Protein AF-A0A7V0IEZ2-F1 (afdb_monomer)

Foldseek 3Di:
DDDPLVVLQVVLVVQFDKDAQQACLVQEPNSDDGTDRMDGDHDDDVSVVVNVVVCVVVVNDDDDDDRHPD

Solvent-accessible surface area (backbone atoms only — not comparable to full-atom values): 4341 Å² total; per-residue (Å²): 137,80,83,60,62,68,59,52,50,56,60,45,51,76,61,27,54,66,46,66,61,43,55,34,22,82,55,29,70,82,52,65,56,66,62,33,72,64,48,75,54,51,88,50,73,68,33,44,51,53,52,52,51,54,31,61,78,66,71,50,90,83,82,90,79,67,67,54,88,125

Secondary structure (DSSP, 8-state):
----HHHHHHHHTTTSEEEEEEEGGGGSTT----EEEEEEE--SHHHHHHHHHHHHHTT-------SS--

Nearest PDB structures (foldseek):
  1hsk-assembly1_A  TM=9.178E-01  e=4.464E-03  Staphylococcus aureus
  4pyt-assembly1_A  TM=9.132E-01  e=1.378E-02  unidentified
  5jzx-assembly2_B  TM=9.850E-01  e=3.778E-01  Mycobacterium tuberculosis H37Rv
  5jzx-assembly1_C  TM=9.751E-01  e=1.910E+00  Mycobacterium tuberculosis H37Rv

Radius of gyration: 12.33 Å; Cα contacts (8 Å, |Δi|>4): 82; chains: 1; bounding box: 29×24×27 Å

Mean predicted aligned error: 4.75 Å

Structure (mmCIF, N/CA/C/O backbone):
data_AF-A0A7V0IEZ2-F1
#
_entry.id   AF-A0A7V0IEZ2-F1
#
loop_
_atom_site.group_PDB
_atom_site.id
_atom_site.type_symbol
_atom_site.label_atom_id
_atom_site.label_alt_id
_atom_site.label_comp_id
_atom_site.label_asym_id
_atom_site.label_entity_id
_atom_site.label_seq_id
_atom_site.pdbx_PDB_ins_code
_atom_site.Cartn_x
_atom_site.Cartn_y
_atom_site.Cartn_z
_atom_site.occupancy
_atom_site.B_iso_or_equiv
_atom_site.auth_seq_id
_atom_site.auth_comp_id
_atom_site.auth_asym_id
_atom_site.auth_atom_id
_atom_site.pdbx_PDB_model_num
ATOM 1 N N . MET A 1 1 ? -14.708 11.742 11.285 1.00 54.56 1 MET A N 1
ATOM 2 C CA . MET A 1 1 ? -14.454 10.302 11.497 1.00 54.56 1 MET A CA 1
ATOM 3 C C . MET A 1 1 ? -13.297 9.938 10.586 1.00 54.56 1 MET A C 1
ATOM 5 O O . MET A 1 1 ? -13.376 10.264 9.412 1.00 54.56 1 MET A O 1
ATOM 9 N N . GLY A 1 2 ? -12.181 9.461 11.136 1.00 85.38 2 GLY A N 1
ATOM 10 C CA . GLY A 1 2 ? -11.000 9.093 10.349 1.00 85.38 2 GLY A CA 1
ATOM 11 C C . GLY A 1 2 ? -11.033 7.618 9.959 1.00 85.38 2 GLY A C 1
ATOM 12 O O . GLY A 1 2 ? -11.793 6.853 10.546 1.00 85.38 2 GLY A O 1
ATOM 13 N N . TYR A 1 3 ? -10.205 7.233 8.993 1.00 90.81 3 TYR A N 1
ATOM 14 C CA . TYR A 1 3 ? -9.977 5.831 8.654 1.00 90.81 3 TYR A CA 1
ATOM 15 C C . TYR A 1 3 ? -9.351 5.073 9.832 1.00 90.81 3 TYR A C 1
ATOM 17 O O . TYR A 1 3 ? -8.445 5.590 10.494 1.00 90.81 3 TYR A O 1
ATOM 25 N N . ASP A 1 4 ? -9.807 3.842 10.055 1.00 95.19 4 ASP A N 1
ATOM 26 C CA . ASP A 1 4 ? -9.133 2.879 10.924 1.00 95.19 4 ASP A CA 1
ATOM 27 C C . ASP A 1 4 ? -7.986 2.231 10.138 1.00 95.19 4 ASP A C 1
ATOM 29 O O . ASP A 1 4 ? -8.165 1.261 9.400 1.00 95.19 4 ASP A O 1
ATOM 33 N N . TRP A 1 5 ? -6.802 2.833 10.239 1.00 93.75 5 TRP A N 1
ATOM 34 C CA . TRP A 1 5 ? -5.625 2.391 9.492 1.00 93.75 5 TRP A CA 1
ATOM 35 C C . TRP A 1 5 ? -5.097 1.032 9.949 1.00 93.75 5 TRP A C 1
ATOM 37 O O . TRP A 1 5 ? -4.482 0.334 9.145 1.00 93.75 5 TRP A O 1
ATOM 47 N N . ASP A 1 6 ? -5.344 0.642 11.202 1.00 95.06 6 ASP A N 1
ATOM 48 C CA . ASP A 1 6 ? -4.956 -0.676 11.702 1.00 95.06 6 ASP A CA 1
ATOM 49 C C . ASP A 1 6 ? -5.824 -1.749 11.047 1.00 95.06 6 ASP A C 1
ATOM 51 O O . ASP A 1 6 ? -5.299 -2.724 10.504 1.00 95.06 6 ASP A O 1
ATOM 55 N N . LYS A 1 7 ? -7.142 -1.519 11.001 1.00 96.06 7 LYS A N 1
ATOM 56 C CA . LYS A 1 7 ? -8.066 -2.397 10.284 1.00 96.06 7 LYS A CA 1
ATOM 57 C C . LYS A 1 7 ? -7.751 -2.465 8.791 1.00 96.06 7 LYS A C 1
ATOM 59 O O . LYS A 1 7 ? -7.673 -3.560 8.245 1.00 96.06 7 LYS A O 1
ATOM 64 N N . ILE A 1 8 ? -7.543 -1.321 8.136 1.00 97.00 8 ILE A N 1
ATOM 65 C CA . ILE A 1 8 ? -7.237 -1.287 6.698 1.00 97.00 8 ILE A CA 1
ATOM 66 C C . ILE A 1 8 ? -5.951 -2.051 6.391 1.00 97.00 8 ILE A C 1
ATOM 68 O O . ILE A 1 8 ? -5.915 -2.808 5.425 1.00 97.00 8 ILE A O 1
ATOM 72 N N . SER A 1 9 ? -4.912 -1.877 7.211 1.00 96.81 9 SER A N 1
ATOM 73 C CA . SER A 1 9 ? -3.669 -2.627 7.044 1.00 96.81 9 SER A CA 1
ATOM 74 C C . SER A 1 9 ? -3.915 -4.126 7.185 1.00 96.81 9 SER A C 1
ATOM 76 O O . SER A 1 9 ? -3.451 -4.880 6.341 1.00 96.81 9 SER A O 1
ATOM 78 N N . ALA A 1 10 ? -4.655 -4.554 8.212 1.00 97.69 10 ALA A N 1
ATOM 79 C CA . ALA A 1 10 ? -4.927 -5.968 8.453 1.00 97.69 10 ALA A CA 1
ATOM 80 C C . ALA A 1 10 ? -5.734 -6.618 7.317 1.00 97.69 10 ALA A C 1
ATOM 82 O O . ALA A 1 10 ? -5.400 -7.725 6.894 1.00 97.69 10 ALA A O 1
ATOM 83 N N . ASP A 1 11 ? -6.758 -5.923 6.813 1.00 98.19 11 ASP A N 1
ATOM 84 C CA . ASP A 1 11 ? -7.595 -6.398 5.711 1.00 98.19 11 ASP A CA 1
ATOM 85 C C . ASP A 1 11 ? -6.783 -6.502 4.404 1.00 98.19 11 ASP A C 1
ATOM 87 O O . ASP A 1 11 ? -6.828 -7.532 3.734 1.00 98.19 11 ASP A O 1
ATOM 91 N N . LEU A 1 12 ? -5.986 -5.479 4.064 1.00 98.06 12 LEU A N 1
ATOM 92 C CA . LEU A 1 12 ? -5.140 -5.490 2.861 1.00 98.06 12 LEU A CA 1
ATOM 93 C C . LEU A 1 12 ? -4.031 -6.549 2.926 1.00 98.06 12 LEU A C 1
ATOM 95 O O . LEU A 1 12 ? -3.711 -7.141 1.899 1.00 98.06 12 LEU A O 1
ATOM 99 N N . SER A 1 13 ? -3.485 -6.843 4.113 1.00 98.00 13 SER A N 1
ATOM 100 C CA . SER A 1 13 ? -2.485 -7.908 4.301 1.00 98.00 13 SER A CA 1
ATOM 101 C C . SER A 1 13 ? -3.025 -9.314 4.021 1.00 98.00 13 SER A C 1
ATOM 103 O O . SER A 1 13 ? -2.242 -10.254 3.935 1.00 98.00 13 SER A O 1
ATOM 105 N N . GLN A 1 14 ? -4.347 -9.489 3.903 1.00 98.12 14 GLN A N 1
ATOM 106 C CA . GLN A 1 14 ? -4.934 -10.752 3.438 1.00 98.12 14 GLN A CA 1
ATOM 107 C C . GLN A 1 14 ? -4.910 -10.893 1.908 1.00 98.12 14 GLN A C 1
ATOM 109 O O . GLN A 1 14 ? -5.243 -11.961 1.401 1.00 98.12 14 GLN A O 1
ATOM 114 N N . ILE A 1 15 ? -4.574 -9.820 1.185 1.00 98.06 15 ILE A N 1
ATOM 115 C CA . ILE A 1 15 ? -4.665 -9.730 -0.277 1.00 98.06 15 ILE A CA 1
ATOM 116 C C . ILE A 1 15 ? -3.283 -9.537 -0.906 1.00 98.06 15 ILE A C 1
ATOM 118 O O . ILE A 1 15 ? -3.005 -10.150 -1.924 1.00 98.06 15 ILE A O 1
ATOM 122 N N . ALA A 1 16 ? -2.432 -8.690 -0.325 1.00 97.75 16 ALA A N 1
ATOM 123 C CA . ALA A 1 16 ? -1.119 -8.345 -0.867 1.00 97.75 16 ALA A CA 1
ATOM 124 C C . ALA A 1 16 ? -0.088 -8.150 0.256 1.00 97.75 16 ALA A C 1
ATOM 126 O O . ALA A 1 16 ? -0.445 -8.0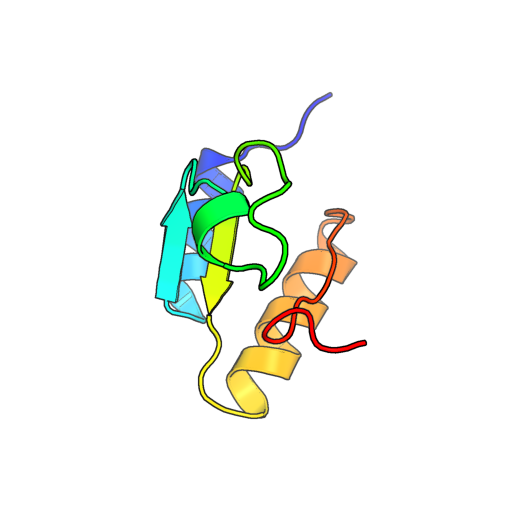52 1.433 1.00 97.75 16 ALA A O 1
ATOM 127 N N . ASP A 1 17 ? 1.192 -8.031 -0.104 1.00 97.50 17 ASP A N 1
ATOM 128 C CA . ASP A 1 17 ? 2.215 -7.582 0.843 1.00 97.50 17 ASP A CA 1
ATOM 129 C C . ASP A 1 17 ? 1.959 -6.125 1.255 1.00 97.50 17 ASP A C 1
ATOM 131 O O . ASP A 1 17 ? 1.644 -5.277 0.413 1.00 97.50 17 ASP A O 1
ATOM 135 N N . VAL A 1 18 ? 2.056 -5.837 2.555 1.00 96.75 18 VAL A N 1
ATOM 136 C CA . VAL A 1 18 ? 1.668 -4.544 3.127 1.00 96.75 18 VAL A CA 1
ATOM 137 C C . VAL A 1 18 ? 2.708 -4.038 4.113 1.00 96.75 18 VAL A C 1
ATOM 139 O O . VAL A 1 18 ? 3.010 -4.677 5.119 1.00 96.75 18 VAL A O 1
ATOM 142 N N . GLU A 1 19 ? 3.162 -2.811 3.879 1.00 94.25 19 GLU A N 1
ATOM 143 C CA . GLU A 1 19 ? 4.064 -2.079 4.761 1.00 94.25 19 GLU A CA 1
ATOM 144 C C . GLU A 1 19 ? 3.389 -0.808 5.285 1.00 94.25 19 GLU A C 1
ATOM 146 O O . GLU A 1 19 ? 2.652 -0.125 4.569 1.00 94.25 19 GLU A O 1
ATOM 151 N N . ARG A 1 20 ? 3.655 -0.459 6.545 1.00 91.94 20 ARG A N 1
ATOM 152 C CA . ARG A 1 20 ? 3.126 0.753 7.183 1.00 91.94 20 ARG A CA 1
ATOM 153 C C . ARG A 1 20 ? 4.210 1.806 7.331 1.00 91.94 20 ARG A C 1
ATOM 155 O O . ARG A 1 20 ? 5.370 1.475 7.541 1.00 91.94 20 ARG A O 1
ATOM 162 N N . GLU A 1 21 ? 3.800 3.071 7.260 1.00 87.50 21 GLU A N 1
ATOM 163 C CA . GLU A 1 21 ? 4.662 4.242 7.500 1.00 87.50 21 GLU A CA 1
ATOM 164 C C . GLU A 1 21 ? 5.915 4.302 6.604 1.00 87.50 21 GLU A C 1
ATOM 166 O O . GLU A 1 21 ? 6.929 4.900 6.963 1.00 87.50 21 GLU A O 1
ATOM 171 N N . LYS A 1 22 ? 5.838 3.710 5.405 1.00 84.06 22 LYS A N 1
ATOM 172 C CA . LYS A 1 22 ? 6.966 3.615 4.476 1.00 84.06 22 LYS A CA 1
ATOM 173 C C . LYS A 1 22 ? 7.297 4.980 3.858 1.00 84.06 22 LYS A C 1
ATOM 175 O O . LYS A 1 22 ? 6.396 5.626 3.310 1.00 84.06 22 LYS A O 1
ATOM 180 N N . PRO A 1 23 ? 8.560 5.437 3.882 1.00 83.50 23 PRO A N 1
ATOM 181 C CA . PRO A 1 23 ? 8.953 6.668 3.203 1.00 83.50 23 PRO A CA 1
ATOM 182 C C . PRO A 1 23 ? 8.787 6.544 1.680 1.00 83.50 23 PRO A C 1
ATOM 184 O O . PRO A 1 23 ? 9.482 5.766 1.031 1.00 83.50 23 PRO A O 1
ATOM 187 N N . LEU A 1 24 ? 7.911 7.352 1.070 1.00 77.94 24 LEU A N 1
ATOM 188 C CA . LEU A 1 24 ? 7.721 7.338 -0.392 1.00 77.94 24 LEU A CA 1
ATOM 189 C C . LEU A 1 24 ? 8.961 7.806 -1.164 1.00 77.94 24 LEU A C 1
ATOM 191 O O . LEU A 1 24 ? 9.137 7.459 -2.333 1.00 77.94 24 LEU A O 1
ATOM 195 N N . ALA A 1 25 ? 9.841 8.562 -0.507 1.00 76.62 25 ALA A N 1
ATOM 196 C CA . ALA A 1 25 ? 11.145 8.929 -1.041 1.00 76.62 25 ALA A CA 1
ATOM 197 C C . ALA A 1 25 ? 11.984 7.704 -1.458 1.00 76.62 25 ALA A C 1
ATOM 199 O O . ALA A 1 25 ? 12.693 7.769 -2.453 1.00 76.62 25 ALA A O 1
ATOM 200 N N . GLU A 1 26 ? 11.864 6.566 -0.769 1.00 77.75 26 GLU A N 1
ATOM 201 C CA . GLU A 1 26 ? 12.598 5.338 -1.118 1.00 77.75 26 GLU A CA 1
ATOM 202 C C . GLU A 1 26 ? 12.018 4.619 -2.348 1.00 77.75 26 GLU A C 1
ATOM 204 O O . GLU A 1 26 ? 12.662 3.747 -2.925 1.00 77.75 26 GLU A O 1
ATOM 209 N N . 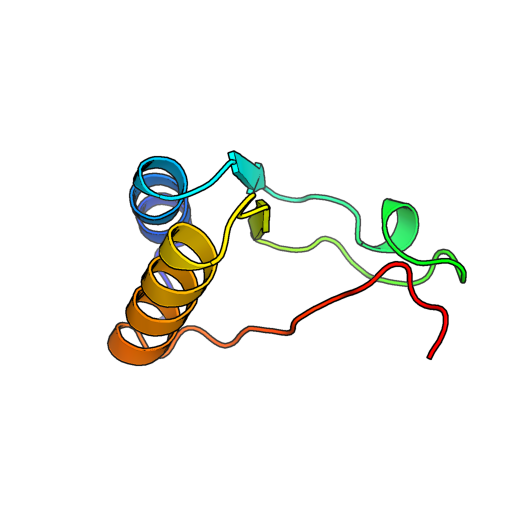MET A 1 27 ? 10.804 4.987 -2.769 1.00 72.50 27 MET A N 1
ATOM 210 C CA . MET A 1 27 ? 10.062 4.320 -3.843 1.00 72.50 27 MET A CA 1
ATOM 211 C C . MET A 1 27 ? 9.990 5.138 -5.140 1.00 72.50 27 MET A C 1
ATOM 213 O O . MET A 1 27 ? 9.491 4.645 -6.152 1.00 72.50 27 MET A O 1
ATOM 217 N N . THR A 1 28 ? 10.477 6.382 -5.140 1.00 69.94 28 THR A N 1
ATOM 218 C CA . THR A 1 28 ? 10.392 7.297 -6.288 1.00 69.94 28 THR A CA 1
ATOM 219 C C . THR A 1 28 ? 11.779 7.699 -6.780 1.00 69.94 28 THR A C 1
ATOM 221 O O . THR A 1 28 ? 12.681 7.958 -5.990 1.00 69.94 28 THR A O 1
ATOM 224 N N . SER A 1 29 ? 11.954 7.819 -8.101 1.00 68.38 29 SER A N 1
ATOM 225 C CA . SER A 1 29 ? 13.250 8.191 -8.700 1.00 68.38 29 SER A CA 1
ATOM 226 C C . SER A 1 29 ? 13.767 9.571 -8.258 1.00 68.38 29 SER A C 1
ATOM 228 O O . SER A 1 29 ? 14.974 9.792 -8.234 1.00 68.38 29 SER A O 1
ATOM 230 N N . PHE A 1 30 ? 12.875 10.498 -7.891 1.00 68.81 30 PHE A N 1
ATOM 231 C CA . PHE A 1 30 ? 13.246 11.835 -7.409 1.00 68.81 30 PHE A CA 1
ATOM 232 C C . PHE A 1 30 ? 13.547 11.894 -5.906 1.00 68.81 30 PHE A C 1
ATOM 234 O O . PHE A 1 30 ? 14.047 12.917 -5.442 1.00 68.81 30 PHE A O 1
ATOM 241 N N . GLY A 1 31 ? 13.248 10.841 -5.138 1.00 67.50 31 GLY A N 1
ATOM 242 C CA . GLY A 1 31 ? 13.493 10.837 -3.695 1.00 67.50 31 GLY A CA 1
ATOM 243 C C . GLY A 1 31 ? 12.611 11.808 -2.903 1.00 67.50 31 GLY A C 1
ATOM 244 O O . GLY A 1 31 ? 13.008 12.259 -1.831 1.00 67.50 31 GLY A O 1
ATOM 245 N N . ILE A 1 32 ? 11.433 12.170 -3.424 1.00 69.12 32 ILE A N 1
ATOM 246 C CA . ILE A 1 32 ? 10.515 13.137 -2.806 1.00 69.12 32 ILE A CA 1
ATOM 247 C C . ILE A 1 32 ? 9.216 12.423 -2.433 1.00 69.12 32 ILE A C 1
ATOM 249 O O . ILE A 1 32 ? 8.598 11.763 -3.262 1.00 69.12 32 ILE A O 1
ATOM 253 N N . GLY A 1 33 ? 8.768 12.606 -1.193 1.00 65.69 33 GLY A N 1
ATOM 254 C CA . GLY A 1 33 ? 7.473 12.124 -0.723 1.00 65.69 33 GLY A CA 1
ATOM 255 C C . GLY A 1 33 ? 7.487 11.869 0.779 1.00 65.69 33 GLY A C 1
ATOM 256 O O . GLY A 1 33 ? 8.440 11.299 1.305 1.00 65.69 33 GLY A O 1
ATOM 257 N N . GLY A 1 34 ? 6.435 12.310 1.472 1.00 72.44 34 GLY A N 1
ATOM 258 C CA . GLY A 1 34 ? 6.236 11.9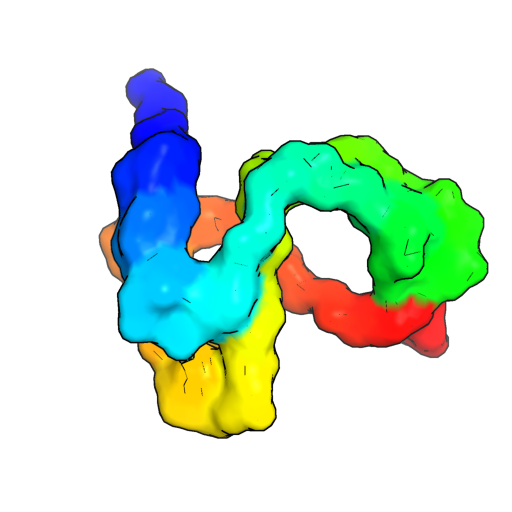97 2.888 1.00 72.44 34 GLY A CA 1
ATOM 259 C C . GLY A 1 34 ? 5.984 10.500 3.126 1.00 72.44 34 GLY A C 1
ATOM 260 O O . GLY A 1 34 ? 5.908 9.723 2.173 1.00 72.44 34 GLY A O 1
ATOM 261 N N . PRO A 1 35 ? 5.843 10.070 4.388 1.00 77.94 35 PRO A N 1
ATOM 262 C CA . PRO A 1 35 ? 5.524 8.681 4.689 1.00 77.94 35 PRO A CA 1
ATOM 263 C C . PRO A 1 35 ? 4.141 8.315 4.137 1.00 77.94 35 PRO A C 1
ATOM 265 O O . PRO A 1 35 ? 3.148 9.003 4.393 1.00 77.94 35 PRO A O 1
ATOM 268 N N . ALA A 1 36 ? 4.066 7.210 3.400 1.00 87.12 36 ALA A N 1
ATOM 269 C CA . ALA A 1 36 ? 2.801 6.567 3.100 1.00 87.12 36 ALA A CA 1
ATOM 270 C C . ALA A 1 36 ? 2.270 5.905 4.371 1.00 87.12 36 ALA A C 1
ATOM 272 O O . ALA A 1 36 ? 2.989 5.180 5.053 1.00 87.12 36 ALA A O 1
ATOM 273 N N . ARG A 1 37 ? 0.987 6.124 4.677 1.00 91.31 37 ARG A N 1
ATOM 274 C CA . ARG A 1 37 ? 0.299 5.427 5.779 1.00 91.31 37 ARG A CA 1
ATOM 275 C C . ARG A 1 37 ? 0.424 3.910 5.623 1.00 91.31 37 ARG A C 1
ATOM 277 O O . ARG A 1 37 ? 0.725 3.219 6.592 1.00 91.31 37 ARG A O 1
ATOM 284 N N . ILE A 1 38 ? 0.167 3.438 4.404 1.00 93.88 38 ILE A N 1
ATOM 285 C CA . ILE A 1 38 ? 0.148 2.038 3.990 1.00 93.88 38 ILE A CA 1
ATOM 286 C C . ILE A 1 38 ? 0.669 1.975 2.551 1.00 93.88 38 ILE A C 1
ATOM 288 O O . ILE A 1 38 ? 0.275 2.795 1.718 1.00 93.88 38 ILE A O 1
ATOM 292 N N . VAL A 1 39 ? 1.525 1.002 2.265 1.00 94.56 39 VAL A N 1
ATOM 293 C CA . VAL A 1 39 ? 1.947 0.602 0.922 1.00 94.56 39 VAL A CA 1
ATOM 294 C C . VAL A 1 39 ? 1.506 -0.840 0.728 1.00 94.56 39 VAL A C 1
ATOM 296 O O . VAL A 1 39 ? 1.945 -1.701 1.480 1.00 94.56 39 VAL A O 1
ATOM 299 N N . ALA A 1 40 ? 0.639 -1.089 -0.254 1.00 96.06 40 ALA A N 1
ATOM 300 C CA . ALA A 1 40 ? 0.254 -2.433 -0.677 1.00 96.06 40 ALA A CA 1
ATOM 301 C C . ALA A 1 40 ? 0.970 -2.777 -1.992 1.00 96.06 40 ALA A C 1
ATOM 303 O O . ALA A 1 40 ? 0.993 -1.951 -2.908 1.00 96.06 40 ALA A O 1
ATOM 304 N N . GLN A 1 41 ? 1.552 -3.972 -2.081 1.00 95.50 41 GLN A N 1
ATOM 305 C CA . GLN A 1 41 ? 2.361 -4.436 -3.214 1.00 95.50 41 GLN A CA 1
ATOM 306 C C . GLN A 1 41 ? 1.754 -5.718 -3.803 1.00 95.50 41 GLN A C 1
ATOM 308 O O . GLN A 1 41 ? 2.289 -6.801 -3.568 1.00 95.50 41 GLN A O 1
ATOM 313 N N . PRO A 1 42 ? 0.624 -5.622 -4.531 1.00 96.88 42 PRO A N 1
ATOM 314 C CA . PRO A 1 42 ? 0.043 -6.782 -5.198 1.00 96.88 42 PRO A CA 1
ATOM 315 C C . PRO A 1 42 ? 0.982 -7.301 -6.298 1.00 96.88 42 PRO A C 1
ATOM 317 O O . PRO A 1 42 ? 1.616 -6.504 -7.000 1.00 96.88 42 PRO A O 1
ATOM 320 N N . VAL A 1 43 ? 1.078 -8.622 -6.460 1.00 96.44 43 VAL A N 1
ATOM 321 C CA . VAL A 1 43 ? 2.058 -9.265 -7.361 1.00 96.44 43 VAL A CA 1
ATOM 322 C C . VAL A 1 43 ? 1.469 -9.760 -8.678 1.00 96.44 43 VAL A C 1
ATOM 324 O O . VAL A 1 43 ? 2.215 -10.026 -9.625 1.00 96.44 43 VAL A O 1
ATOM 327 N N . ASP A 1 44 ? 0.145 -9.849 -8.773 1.00 96.62 44 ASP A N 1
ATOM 328 C CA . ASP A 1 44 ? -0.557 -10.271 -9.978 1.00 96.62 44 ASP A CA 1
ATOM 329 C C . ASP A 1 44 ? -1.854 -9.483 -10.218 1.00 96.62 44 ASP A C 1
ATOM 331 O O . ASP A 1 44 ? -2.200 -8.539 -9.504 1.00 96.62 44 ASP A O 1
ATOM 335 N N . ARG A 1 45 ? -2.551 -9.831 -11.303 1.00 97.44 45 ARG A N 1
ATOM 336 C CA . ARG A 1 45 ? -3.776 -9.145 -11.721 1.00 97.44 45 ARG A CA 1
ATOM 337 C C . ARG A 1 45 ? -4.922 -9.329 -10.725 1.00 97.44 45 ARG A C 1
ATOM 339 O O . ARG A 1 45 ? -5.705 -8.394 -10.566 1.00 97.44 45 ARG A O 1
ATOM 346 N N . ASP A 1 46 ? -5.015 -10.493 -10.097 1.00 97.81 46 ASP A N 1
ATOM 347 C CA . ASP A 1 46 ? -6.132 -10.842 -9.225 1.00 97.81 46 ASP A CA 1
ATOM 348 C C . ASP A 1 46 ? -5.990 -10.095 -7.889 1.00 97.81 46 ASP A C 1
ATOM 350 O O . ASP A 1 46 ? -6.956 -9.509 -7.395 1.00 97.81 46 ASP A O 1
ATOM 354 N N . GLU A 1 47 ? -4.767 -9.991 -7.358 1.00 98.25 47 GLU A N 1
ATOM 355 C CA . GLU A 1 47 ? -4.477 -9.160 -6.185 1.00 98.25 47 GLU A CA 1
ATOM 356 C C . GLU A 1 47 ? -4.697 -7.666 -6.467 1.00 98.25 47 GLU A C 1
ATOM 358 O O . GLU A 1 47 ? -5.253 -6.957 -5.628 1.00 98.25 47 GLU A O 1
ATOM 363 N N . ILE A 1 48 ? -4.315 -7.171 -7.655 1.00 97.38 48 ILE A N 1
ATOM 364 C CA . ILE A 1 48 ? -4.591 -5.779 -8.056 1.00 97.38 48 ILE A CA 1
ATOM 365 C C . ILE A 1 48 ? -6.099 -5.502 -8.036 1.00 97.38 48 ILE A C 1
ATOM 367 O O . ILE A 1 48 ? -6.525 -4.483 -7.487 1.00 97.38 48 ILE A O 1
ATOM 371 N N . GLU A 1 49 ? -6.903 -6.385 -8.633 1.00 98.19 49 GLU A N 1
ATOM 372 C CA . GLU A 1 49 ? -8.361 -6.244 -8.676 1.00 98.19 49 GLU A CA 1
ATOM 373 C C . GLU A 1 49 ? -8.955 -6.218 -7.262 1.00 98.19 49 GLU A C 1
ATOM 375 O O . GLU A 1 49 ? -9.695 -5.291 -6.924 1.00 98.19 49 GLU A O 1
ATOM 380 N N . ALA A 1 50 ? -8.551 -7.159 -6.407 1.00 98.44 50 ALA A N 1
ATOM 381 C CA . ALA A 1 50 ? -9.031 -7.257 -5.033 1.00 98.44 50 ALA A CA 1
ATOM 382 C C . ALA A 1 50 ? -8.631 -6.048 -4.163 1.00 98.44 50 ALA A C 1
ATOM 384 O O . ALA A 1 50 ? -9.456 -5.535 -3.400 1.00 98.44 50 ALA A O 1
ATOM 385 N N . VAL A 1 51 ? -7.397 -5.543 -4.294 1.00 98.25 51 VAL A N 1
ATOM 386 C CA . VAL A 1 51 ? -6.946 -4.331 -3.587 1.00 98.25 51 VAL A CA 1
ATOM 387 C C . VAL A 1 51 ? -7.765 -3.115 -4.026 1.00 98.25 51 VAL A C 1
ATOM 389 O O . VAL A 1 51 ? -8.243 -2.358 -3.178 1.00 98.25 51 VAL A O 1
ATOM 392 N N . ILE A 1 52 ? -7.961 -2.921 -5.334 1.00 97.31 52 ILE A N 1
ATOM 393 C CA . ILE A 1 52 ? -8.726 -1.780 -5.858 1.00 97.31 52 ILE A CA 1
ATOM 394 C C . ILE A 1 52 ? -10.191 -1.858 -5.418 1.00 97.31 52 ILE A C 1
ATOM 396 O O . ILE A 1 52 ? -10.742 -0.844 -4.982 1.00 97.31 52 ILE A O 1
ATOM 400 N N . GLU A 1 53 ? -10.816 -3.037 -5.481 1.00 98.19 53 GLU A N 1
ATOM 401 C CA . GLU A 1 53 ? -12.194 -3.226 -5.021 1.00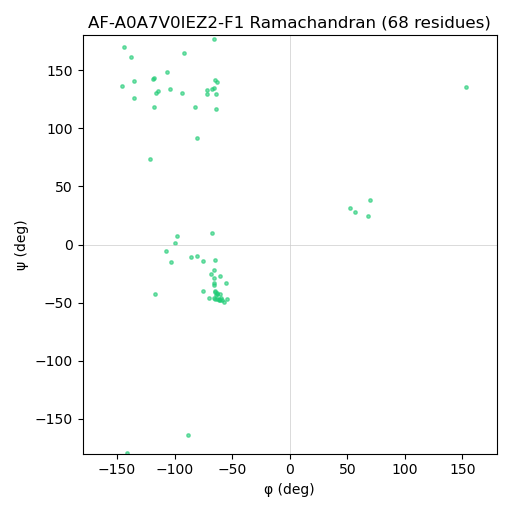 98.19 53 GLU A CA 1
ATOM 402 C C . GLU A 1 53 ? -12.328 -2.889 -3.531 1.00 98.19 53 GLU A C 1
ATOM 404 O O . GLU A 1 53 ? -13.230 -2.140 -3.142 1.00 98.19 53 GLU A O 1
ATOM 409 N N . TYR A 1 54 ? -11.409 -3.385 -2.696 1.00 98.25 54 TYR A N 1
ATOM 410 C CA . TYR A 1 54 ? -11.398 -3.090 -1.266 1.00 98.25 54 TYR A CA 1
ATOM 411 C C . TYR A 1 54 ? -11.315 -1.580 -1.003 1.00 98.25 54 TYR A C 1
ATOM 413 O O . TYR A 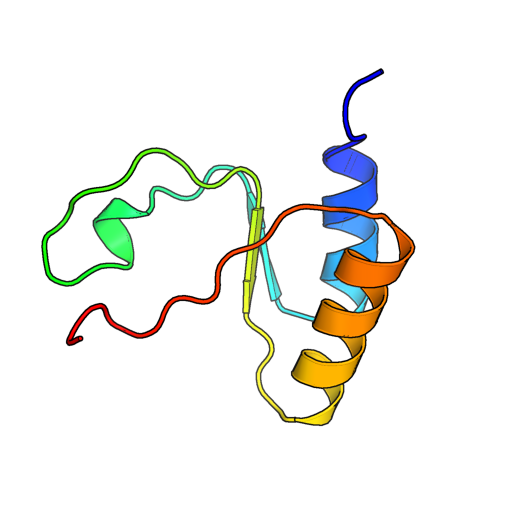1 54 ? -12.114 -1.040 -0.232 1.00 98.25 54 TYR A O 1
ATOM 421 N N . LEU A 1 55 ? -10.372 -0.885 -1.647 1.00 96.94 55 LEU A N 1
ATOM 422 C CA . LEU A 1 55 ? -10.172 0.554 -1.460 1.00 96.94 55 LEU A CA 1
ATOM 423 C C . LEU A 1 55 ? -11.401 1.350 -1.906 1.00 96.94 55 LEU A C 1
ATOM 425 O O . LEU A 1 55 ? -11.834 2.259 -1.199 1.00 96.94 55 LEU A O 1
ATOM 429 N N . TRP A 1 56 ? -12.001 0.968 -3.036 1.00 96.19 56 TRP A N 1
ATOM 430 C CA . TRP A 1 56 ? -13.197 1.616 -3.567 1.00 96.19 56 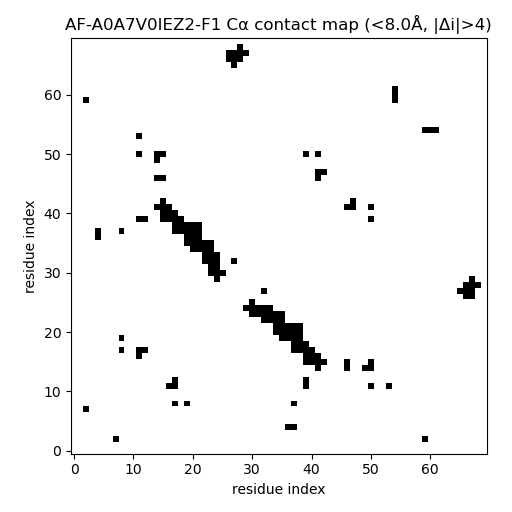TRP A CA 1
ATOM 431 C C . TRP A 1 56 ? -14.409 1.442 -2.644 1.00 96.19 56 TRP A C 1
ATOM 433 O O . TRP A 1 56 ? -15.077 2.421 -2.318 1.00 96.19 56 TRP A O 1
ATOM 443 N N . ARG A 1 57 ? -14.662 0.221 -2.153 1.00 97.00 57 ARG A N 1
ATOM 444 C CA . ARG A 1 57 ? -15.794 -0.083 -1.256 1.00 97.00 57 ARG A CA 1
ATOM 445 C C . ARG A 1 57 ? -15.696 0.593 0.110 1.00 97.00 57 ARG A C 1
ATOM 447 O O . ARG A 1 57 ? -16.727 0.846 0.726 1.00 97.00 57 ARG A O 1
ATOM 454 N N . ASN A 1 58 ? -14.480 0.856 0.582 1.00 96.19 58 ASN A N 1
ATOM 455 C CA . ASN A 1 58 ? -14.225 1.522 1.861 1.00 96.19 58 ASN A CA 1
ATOM 456 C C . ASN A 1 58 ? -13.957 3.029 1.707 1.00 96.19 58 ASN A C 1
ATOM 458 O O . ASN A 1 58 ? -13.577 3.676 2.682 1.00 96.19 58 ASN A O 1
ATOM 462 N N . GLU A 1 59 ? -14.123 3.575 0.496 1.00 95.69 59 GLU A N 1
ATOM 463 C CA . GLU A 1 59 ? -13.874 4.983 0.162 1.00 95.69 59 GLU A CA 1
ATOM 464 C C . GLU A 1 59 ? -12.471 5.465 0.583 1.00 95.69 59 GLU A C 1
ATOM 466 O O . GLU A 1 59 ? -12.265 6.630 0.918 1.00 95.69 59 GLU A O 1
ATOM 471 N N . VAL A 1 60 ? -11.482 4.564 0.573 1.00 94.44 60 VAL A N 1
ATOM 472 C CA . VAL A 1 60 ? -10.107 4.874 0.976 1.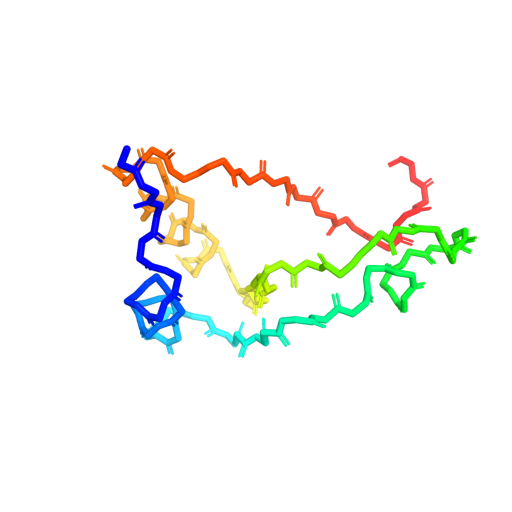00 94.44 60 VAL A CA 1
ATOM 473 C C . VAL A 1 60 ? -9.386 5.524 -0.207 1.00 94.44 60 VAL A C 1
ATOM 475 O O . VAL A 1 60 ? -9.222 4.879 -1.243 1.00 94.44 60 VAL A O 1
ATOM 478 N N . PRO A 1 61 ? -8.916 6.779 -0.094 1.00 91.31 61 PRO A N 1
ATOM 479 C CA . PRO A 1 61 ? -8.182 7.431 -1.166 1.00 91.31 61 PRO A CA 1
ATOM 480 C C . PRO A 1 61 ? -6.836 6.740 -1.368 1.00 91.31 61 PRO A C 1
ATOM 482 O O . PRO A 1 61 ? -6.097 6.496 -0.413 1.00 91.31 61 PRO A O 1
ATOM 485 N N . PHE A 1 62 ? -6.501 6.474 -2.625 1.00 92.00 62 PHE A N 1
ATOM 486 C CA . PHE A 1 62 ? -5.256 5.823 -3.003 1.00 92.00 62 PHE A CA 1
ATOM 487 C C . PHE A 1 62 ? -4.639 6.487 -4.229 1.00 92.00 62 PHE A C 1
ATOM 489 O O . PHE A 1 62 ? -5.298 7.198 -4.987 1.00 92.00 62 PHE A O 1
ATOM 496 N N . PHE A 1 63 ? -3.351 6.240 -4.417 1.00 88.81 63 PHE A N 1
ATOM 497 C CA . PHE A 1 63 ? -2.609 6.613 -5.608 1.00 88.81 63 PHE A CA 1
ATOM 498 C C . PHE A 1 63 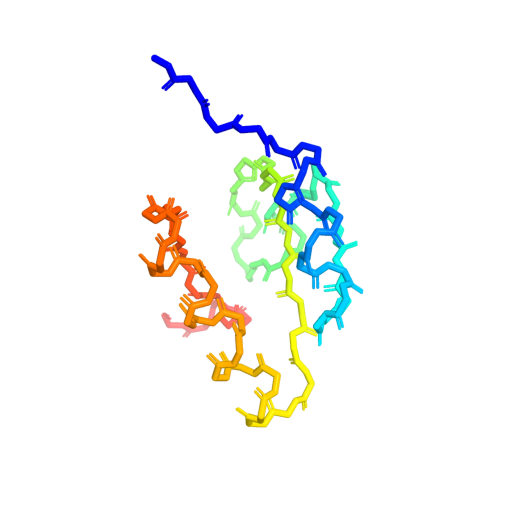? -1.746 5.420 -6.003 1.00 88.81 63 PHE A C 1
ATOM 500 O O . PHE A 1 63 ? -1.207 4.723 -5.144 1.00 88.81 63 PHE A O 1
ATOM 507 N N . VAL A 1 64 ? -1.643 5.163 -7.303 1.00 89.19 64 VAL A N 1
ATOM 508 C CA . VAL A 1 64 ? -0.790 4.095 -7.829 1.00 89.19 64 VAL A CA 1
ATOM 509 C C . VAL A 1 64 ? 0.556 4.704 -8.186 1.00 89.19 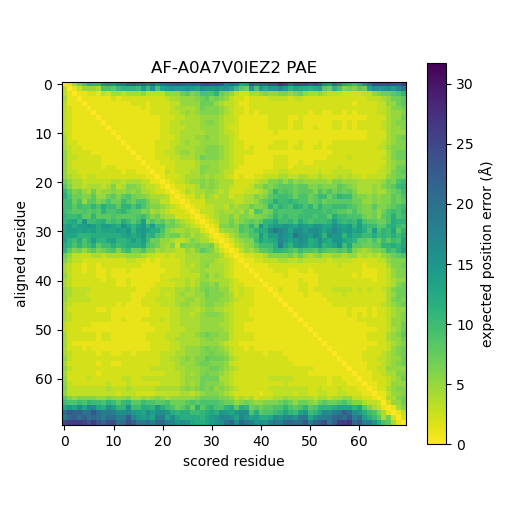64 VAL A C 1
ATOM 511 O O . VAL A 1 64 ? 0.608 5.714 -8.886 1.00 89.19 64 VAL A O 1
ATOM 514 N N . ILE A 1 65 ? 1.641 4.084 -7.724 1.00 83.38 65 ILE A N 1
ATOM 515 C CA . ILE A 1 65 ? 3.002 4.468 -8.100 1.00 83.38 65 ILE A CA 1
ATOM 516 C C . ILE A 1 65 ? 3.685 3.368 -8.890 1.00 83.38 65 ILE A C 1
ATOM 518 O O . ILE A 1 65 ? 3.701 2.207 -8.495 1.00 83.38 65 ILE A O 1
ATOM 522 N N . GLY A 1 66 ? 4.289 3.761 -10.009 1.00 78.31 66 GLY A N 1
ATOM 523 C CA . GLY A 1 66 ? 5.396 3.020 -10.603 1.00 78.31 66 GLY A CA 1
ATOM 524 C C . GLY A 1 66 ? 6.732 3.489 -10.017 1.00 78.31 66 GLY A C 1
ATOM 525 O O . GLY A 1 66 ? 6.775 4.238 -9.048 1.00 78.31 66 GLY A O 1
ATOM 526 N N . ARG A 1 67 ? 7.850 3.157 -10.672 1.00 70.31 67 ARG A N 1
ATOM 527 C CA . ARG A 1 67 ? 9.208 3.601 -10.272 1.00 70.31 67 ARG A CA 1
ATOM 528 C C . ARG A 1 67 ? 9.472 5.115 -10.438 1.00 70.31 67 ARG A C 1
ATOM 530 O O . ARG A 1 67 ? 10.611 5.565 -10.338 1.00 70.31 67 ARG A O 1
ATOM 537 N N . GLY A 1 68 ? 8.442 5.916 -10.711 1.00 57.31 68 GLY A N 1
ATOM 538 C CA . GLY A 1 68 ? 8.555 7.370 -10.841 1.00 57.31 68 GLY A CA 1
ATOM 539 C C . GLY A 1 68 ? 9.308 7.836 -12.089 1.00 57.31 68 GLY A C 1
ATOM 540 O O . GLY A 1 68 ? 10.076 8.786 -12.005 1.00 57.31 68 GLY A O 1
ATOM 541 N N . THR A 1 69 ? 9.120 7.165 -13.229 1.00 51.78 69 THR A N 1
ATOM 542 C CA . THR A 1 69 ? 9.704 7.583 -14.518 1.00 51.78 69 THR A CA 1
ATOM 543 C C . THR A 1 69 ? 8.724 8.325 -15.431 1.00 51.78 69 THR A C 1
ATOM 545 O O . THR A 1 69 ? 9.115 8.670 -16.544 1.00 51.78 69 THR A O 1
ATOM 548 N N . ASN A 1 70 ? 7.473 8.545 -15.002 1.00 49.94 70 ASN A N 1
ATOM 549 C CA . ASN A 1 70 ? 6.512 9.437 -15.661 1.00 49.94 70 ASN A CA 1
ATOM 550 C C . ASN A 1 70 ? 5.368 9.809 -14.712 1.00 49.94 70 ASN A C 1
ATOM 552 O O . ASN A 1 70 ? 4.767 8.856 -14.165 1.00 49.94 70 ASN A O 1
#

pLDDT: mean 87.82, std 12.93, range [49.94, 98.44]

Sequence (70 aa):
MGYDWDKISADLSQIADVEREKPLAEMTSFGIGGPARIVAQPVDRDEIEAVIEYLWRNEVPFFVIGRGTN